Protein AF-A0A0F8XYQ3-F1 (afdb_monomer_lite)

InterPro domains:
  IPR008929 Chondroitin AC/alginate lyase [G3DSA:1.50.10.100] (33-149)

Secondary structure (DSSP, 8-state):
--PPP-------SHHHHHHHHHHHHHHHHHT---------SS-----S-S-BSSSBTTTHHHHHHHHHTTTHHHHHHHHHHHHHHHTSPPP--SS--GGGHHHHHHHHHHHHHHHHH--HHHHHHHHHHHHHHHS-S-----TTSS---

pLDDT: mean 74.95, std 20.38, range [30.67, 98.19]

Foldseek 3Di:
DDDDDDDDDDPDPPVVVVVVVVVVVVVVVVPPPPPPPDDDPPPPDQPPAPDDDPDGPVCLVVVLVCCVPVVVVVVVVLVVLLVVQLPDDADQDQEQDPVCVVLVVRLVSLVVNCSNPVDCSSVVSSVNSVVSVVPHPYHPDPPPPPDDD

Radius of gyration: 30.94 Å; chains: 1; bounding box: 68×38×98 Å

Organism: NCBI:txid412755

Structure (mmCIF, N/CA/C/O backbone):
data_AF-A0A0F8XYQ3-F1
#
_entry.id   AF-A0A0F8XYQ3-F1
#
loop_
_atom_site.group_PDB
_atom_site.id
_atom_site.type_symbol
_atom_site.label_atom_id
_atom_site.label_alt_id
_atom_site.label_comp_id
_atom_site.label_asym_id
_atom_site.label_entity_id
_atom_site.label_seq_id
_atom_site.pdbx_PDB_ins_code
_atom_site.Cartn_x
_atom_site.Cartn_y
_atom_site.Cartn_z
_atom_site.occupancy
_atom_site.B_iso_or_equiv
_atom_site.auth_seq_id
_atom_site.auth_comp_id
_atom_site.auth_asym_id
_atom_site.auth_atom_id
_atom_site.pdbx_PDB_model_num
ATOM 1 N N . MET A 1 1 ? -46.076 -12.754 77.393 1.00 43.12 1 MET A N 1
ATOM 2 C CA . MET A 1 1 ? -44.639 -12.575 77.704 1.00 43.12 1 MET A CA 1
ATOM 3 C C . MET A 1 1 ? -43.835 -13.620 76.943 1.00 43.12 1 MET A C 1
ATOM 5 O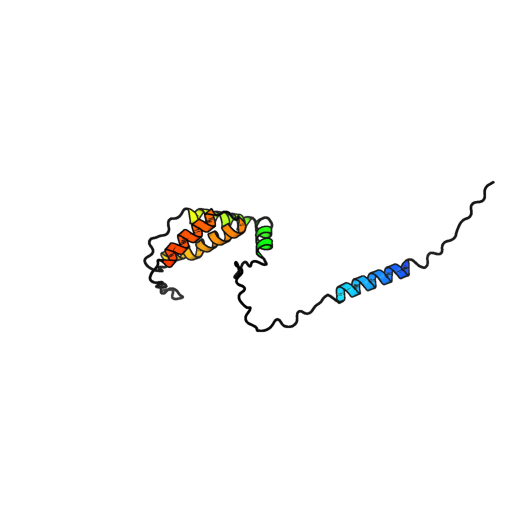 O . MET A 1 1 ? -43.959 -14.796 77.251 1.00 43.12 1 MET A O 1
ATOM 9 N N . LYS A 1 2 ? -43.072 -13.222 75.919 1.00 45.03 2 LYS A N 1
ATOM 10 C CA . LYS A 1 2 ? -42.068 -14.071 75.256 1.00 45.03 2 LYS A CA 1
ATOM 11 C C . LYS A 1 2 ? -40.743 -13.309 75.264 1.00 45.03 2 LYS A C 1
ATOM 13 O O . LYS A 1 2 ? -40.695 -12.159 74.841 1.00 45.03 2 LYS A O 1
ATOM 18 N N . SER A 1 3 ? -39.734 -13.939 75.856 1.00 46.47 3 SER A N 1
ATOM 19 C CA . SER A 1 3 ? -38.400 -13.398 76.111 1.00 46.47 3 SER A CA 1
ATOM 20 C C . SER A 1 3 ? -37.579 -13.335 74.820 1.00 46.47 3 SER A C 1
ATOM 22 O O . SER A 1 3 ? -37.538 -14.309 74.069 1.00 46.47 3 SER A O 1
ATOM 24 N N . PHE A 1 4 ? -36.935 -12.194 74.568 1.00 49.59 4 PHE A N 1
ATOM 25 C CA . PHE A 1 4 ? -35.963 -11.998 73.492 1.00 49.59 4 PHE A CA 1
ATOM 26 C C . PHE A 1 4 ? -34.565 -12.396 73.987 1.00 49.59 4 PHE A C 1
ATOM 28 O O . PHE A 1 4 ? -34.014 -11.745 74.874 1.00 49.59 4 PHE A O 1
ATOM 35 N N . HIS A 1 5 ? -33.957 -13.419 73.381 1.00 46.91 5 HIS A N 1
ATOM 36 C CA . HIS A 1 5 ? -32.527 -13.688 73.545 1.00 46.91 5 HIS A CA 1
ATOM 37 C C . HIS A 1 5 ? -31.712 -12.817 72.583 1.00 46.91 5 HIS A C 1
ATOM 39 O O . HIS A 1 5 ? -31.833 -12.921 71.365 1.00 46.91 5 HIS A O 1
ATOM 45 N N . LYS A 1 6 ? -30.867 -11.953 73.153 1.00 51.09 6 LYS A N 1
ATOM 46 C CA . LYS A 1 6 ? -29.909 -11.100 72.442 1.00 51.09 6 LYS A CA 1
ATOM 47 C C . LYS A 1 6 ? -28.552 -11.812 72.427 1.00 51.09 6 LYS A C 1
ATOM 49 O O . LYS A 1 6 ? -27.895 -11.901 73.461 1.00 51.09 6 LYS A O 1
ATOM 54 N N . THR A 1 7 ? -28.130 -12.340 71.281 1.00 53.47 7 THR A N 1
ATOM 55 C CA . THR A 1 7 ? -26.783 -12.908 71.106 1.00 53.47 7 THR A CA 1
ATOM 56 C C . THR A 1 7 ? -25.777 -11.801 70.814 1.00 53.47 7 THR A C 1
ATOM 58 O O . THR A 1 7 ? -25.886 -11.078 69.827 1.00 53.47 7 THR A O 1
ATOM 61 N N . ASN A 1 8 ? -24.801 -11.675 71.709 1.00 49.53 8 ASN A N 1
ATOM 62 C CA . ASN A 1 8 ? -23.724 -10.697 71.680 1.00 49.53 8 ASN A CA 1
ATOM 63 C C . ASN A 1 8 ? -22.552 -11.261 70.856 1.00 49.53 8 ASN A C 1
ATOM 65 O O . ASN A 1 8 ? -21.813 -12.121 71.335 1.00 49.53 8 ASN A O 1
ATOM 69 N N . ILE A 1 9 ? -22.412 -10.829 69.600 1.00 57.09 9 ILE A N 1
ATOM 70 C CA . ILE A 1 9 ? -21.318 -11.249 68.713 1.00 57.09 9 ILE A CA 1
ATOM 71 C C . ILE A 1 9 ? -20.227 -10.175 68.768 1.00 57.09 9 ILE A C 1
ATOM 73 O O . ILE A 1 9 ? -20.429 -9.040 68.343 1.00 57.09 9 ILE A O 1
ATOM 77 N N . ARG A 1 10 ? -19.068 -10.542 69.327 1.00 54.47 10 ARG A N 1
ATOM 78 C CA . ARG A 1 10 ? -17.887 -9.675 69.466 1.00 54.47 10 ARG A CA 1
ATOM 79 C C . ARG A 1 10 ? -17.326 -9.269 68.088 1.00 54.47 10 ARG A C 1
ATOM 81 O O . ARG A 1 10 ? -16.995 -10.160 67.301 1.00 54.47 10 ARG A O 1
ATOM 88 N N . PRO A 1 11 ? -17.106 -7.971 67.807 1.00 49.16 11 PRO A N 1
ATOM 89 C CA . PRO A 1 11 ? -16.507 -7.507 66.561 1.00 49.16 11 PRO A CA 1
ATOM 90 C C . PRO A 1 11 ? -14.978 -7.498 66.693 1.00 49.16 11 PRO A C 1
ATOM 92 O O . PRO A 1 11 ? -14.376 -6.468 66.963 1.00 49.16 11 PRO A O 1
ATOM 95 N N . MET A 1 12 ? -14.319 -8.653 66.571 1.00 49.03 12 MET A N 1
ATOM 96 C CA . MET A 1 12 ? -12.849 -8.703 66.698 1.00 49.03 12 MET A CA 1
ATOM 97 C C . MET A 1 12 ? -12.172 -9.690 65.737 1.00 49.03 12 MET A C 1
ATOM 99 O O . MET A 1 12 ? -11.102 -10.215 66.026 1.00 49.03 12 MET A O 1
ATOM 103 N N . LYS A 1 13 ? -12.801 -9.976 64.588 1.00 49.56 13 LYS A N 1
ATOM 104 C CA . LYS A 1 13 ? -12.208 -10.836 63.541 1.00 49.56 13 LYS A CA 1
ATOM 105 C C . LYS A 1 13 ? -12.252 -10.258 62.122 1.00 49.56 13 LYS A C 1
ATOM 107 O O . LYS A 1 13 ? -11.588 -10.791 61.245 1.00 49.56 13 LYS A O 1
ATOM 112 N N . ILE A 1 14 ? -12.972 -9.156 61.897 1.00 52.59 14 ILE A N 1
ATOM 113 C CA . ILE A 1 14 ? -13.154 -8.582 60.551 1.00 52.59 14 ILE A CA 1
ATOM 114 C C . ILE A 1 14 ? -11.925 -7.758 60.123 1.00 52.59 14 ILE A C 1
ATOM 116 O O . ILE A 1 14 ? -11.494 -7.852 58.979 1.00 52.59 14 ILE A O 1
ATOM 120 N N . GLY A 1 15 ? -11.280 -7.044 61.055 1.00 47.47 15 GLY A N 1
ATOM 121 C CA . GLY A 1 15 ? -10.106 -6.217 60.741 1.00 47.47 15 GLY A CA 1
ATOM 122 C C . GLY A 1 15 ? -8.857 -7.005 60.323 1.00 47.47 15 GLY A C 1
ATOM 123 O O . GLY A 1 15 ? -8.089 -6.534 59.492 1.00 47.47 15 GLY A O 1
ATOM 124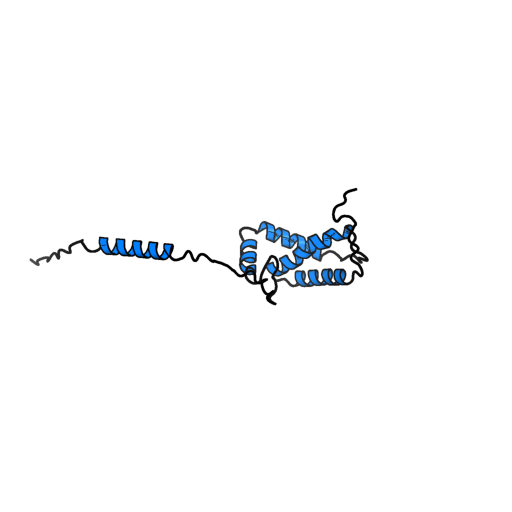 N N . LEU A 1 16 ? -8.668 -8.226 60.840 1.00 51.62 16 LEU A N 1
ATOM 125 C CA . LEU A 1 16 ? -7.486 -9.038 60.518 1.00 51.62 16 LEU A CA 1
ATOM 126 C C . LEU A 1 16 ? -7.562 -9.639 59.102 1.00 51.62 16 LEU A C 1
ATOM 128 O O . LEU A 1 16 ? -6.554 -9.726 58.408 1.00 51.62 16 LEU A O 1
ATOM 132 N N . ILE A 1 17 ? -8.769 -10.010 58.659 1.00 54.84 17 ILE A N 1
ATOM 133 C CA . ILE A 1 17 ? -9.008 -10.581 57.324 1.00 54.84 17 ILE A CA 1
ATOM 134 C C . ILE A 1 17 ? -8.765 -9.524 56.242 1.00 54.84 17 ILE A C 1
ATOM 136 O O . ILE A 1 17 ? -8.191 -9.824 55.198 1.00 54.84 17 ILE A O 1
ATOM 140 N N . GLN A 1 18 ? -9.146 -8.275 56.512 1.00 52.00 18 GLN A N 1
ATOM 141 C CA . GLN A 1 18 ? -9.019 -7.188 55.548 1.00 52.00 18 GLN A CA 1
ATOM 142 C C . GLN A 1 18 ? -7.557 -6.784 55.313 1.00 52.00 18 GLN A C 1
ATOM 144 O O . GLN A 1 18 ? -7.209 -6.483 54.180 1.00 52.00 18 GLN A O 1
ATOM 149 N N . ILE A 1 19 ? -6.693 -6.867 56.335 1.00 56.44 19 ILE A N 1
ATOM 150 C CA . ILE A 1 19 ? -5.245 -6.603 56.216 1.00 56.44 19 ILE A CA 1
ATOM 151 C C . ILE A 1 19 ? -4.528 -7.725 55.449 1.00 56.44 19 ILE A C 1
ATOM 153 O O . ILE A 1 19 ? -3.658 -7.451 54.624 1.00 56.44 19 ILE A O 1
ATOM 157 N N . ILE A 1 20 ? -4.904 -8.989 55.674 1.00 55.97 20 ILE A N 1
ATOM 158 C CA . ILE A 1 20 ? -4.312 -10.125 54.947 1.00 55.97 20 ILE A CA 1
ATOM 159 C C . ILE A 1 20 ? -4.655 -10.048 53.449 1.00 55.97 20 ILE A C 1
ATOM 161 O O . ILE A 1 20 ? -3.794 -10.319 52.612 1.00 55.97 20 ILE A O 1
ATOM 165 N N . LEU A 1 21 ? -5.874 -9.617 53.100 1.00 51.31 21 LEU A N 1
ATOM 166 C CA . LEU A 1 21 ? -6.290 -9.479 51.702 1.00 51.31 21 LEU A CA 1
ATOM 167 C C . LEU A 1 21 ? -5.507 -8.384 50.956 1.00 51.31 21 LEU A C 1
ATOM 169 O O . LEU A 1 21 ? -5.130 -8.584 49.802 1.00 51.31 21 LEU A O 1
ATOM 173 N N . THR A 1 22 ? -5.217 -7.248 51.601 1.00 54.12 22 THR A N 1
ATOM 174 C CA . THR A 1 22 ? -4.426 -6.171 50.981 1.00 54.12 22 THR A CA 1
ATOM 175 C C . THR A 1 22 ? -2.955 -6.540 50.828 1.00 54.12 22 THR A C 1
ATOM 177 O O . THR A 1 22 ? -2.368 -6.225 49.796 1.00 54.12 22 THR A O 1
ATOM 180 N N . VAL A 1 23 ? -2.354 -7.249 51.790 1.00 55.22 23 VAL A N 1
ATOM 181 C CA . VAL A 1 23 ? -0.962 -7.724 51.660 1.00 55.22 23 VAL A CA 1
ATOM 182 C C . VAL A 1 23 ? -0.833 -8.751 50.530 1.00 55.22 23 VAL A C 1
ATOM 184 O O . VAL A 1 23 ? 0.127 -8.686 49.765 1.00 55.22 23 VAL A O 1
ATOM 187 N N . ALA A 1 24 ? -1.820 -9.637 50.352 1.00 52.66 24 ALA A N 1
ATOM 188 C CA . ALA A 1 24 ? -1.838 -10.577 49.230 1.00 52.66 24 ALA A CA 1
ATOM 189 C C . ALA A 1 24 ? -1.943 -9.861 47.869 1.00 52.66 24 ALA A C 1
ATOM 191 O O . ALA A 1 24 ? -1.207 -10.209 46.950 1.00 52.66 24 ALA A O 1
ATOM 192 N N . MET A 1 25 ? -2.783 -8.822 47.753 1.00 52.34 25 MET A N 1
ATOM 193 C CA . MET A 1 25 ? -2.909 -8.039 46.514 1.00 52.34 25 MET A CA 1
ATOM 194 C C . MET A 1 25 ? -1.628 -7.268 46.159 1.00 52.34 25 MET A C 1
ATOM 196 O O . MET A 1 25 ? -1.226 -7.246 44.994 1.00 52.34 25 MET A O 1
ATOM 200 N N . VAL A 1 26 ? -0.947 -6.675 47.146 1.00 51.53 26 VAL A N 1
ATOM 201 C CA . VAL A 1 26 ? 0.315 -5.950 46.912 1.00 51.53 26 VAL A CA 1
ATOM 202 C C . VAL A 1 26 ? 1.464 -6.916 46.595 1.00 51.53 26 VAL A C 1
ATOM 204 O O . VAL A 1 26 ? 2.265 -6.627 45.709 1.00 51.53 26 VAL A O 1
ATOM 207 N N . ALA A 1 27 ? 1.509 -8.098 47.221 1.00 48.78 27 ALA A N 1
ATOM 208 C CA . ALA A 1 27 ? 2.488 -9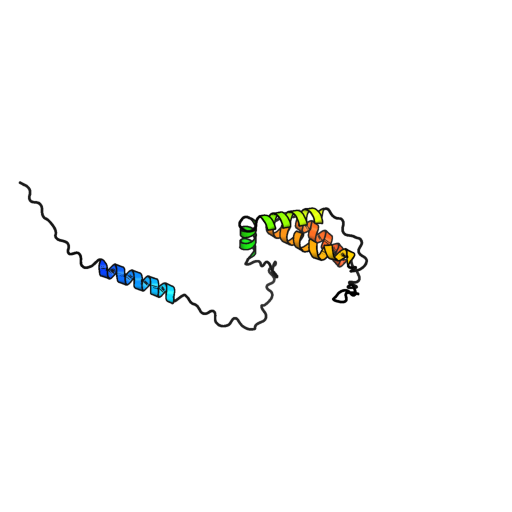.135 46.889 1.00 48.78 27 ALA A CA 1
ATOM 209 C C . ALA A 1 27 ? 2.294 -9.694 45.466 1.00 48.78 27 ALA A C 1
ATOM 211 O O . ALA A 1 27 ? 3.276 -9.934 44.768 1.00 48.78 27 ALA A O 1
ATOM 212 N N . THR A 1 28 ? 1.052 -9.818 44.981 1.00 49.72 28 THR A N 1
ATOM 213 C CA . THR A 1 28 ? 0.806 -10.195 43.578 1.00 49.72 28 THR A CA 1
ATOM 214 C C . THR A 1 28 ? 1.194 -9.103 42.581 1.00 49.72 28 THR A C 1
ATOM 216 O O . THR A 1 28 ? 1.647 -9.432 41.491 1.00 49.72 28 THR A O 1
ATOM 219 N N . MET A 1 29 ? 1.090 -7.815 42.933 1.00 50.38 29 MET A N 1
ATOM 220 C CA . MET A 1 29 ? 1.533 -6.731 42.041 1.00 50.38 29 MET A CA 1
ATOM 221 C C . MET A 1 29 ? 3.056 -6.522 42.052 1.00 50.38 29 MET A C 1
ATOM 223 O O . MET A 1 29 ? 3.604 -6.048 41.061 1.00 50.38 29 MET A O 1
ATOM 227 N N . ALA A 1 30 ? 3.753 -6.912 43.124 1.00 45.75 30 ALA A N 1
ATOM 228 C CA . ALA A 1 30 ? 5.213 -6.826 43.215 1.00 45.75 30 ALA A CA 1
ATOM 229 C C . ALA A 1 30 ? 5.953 -8.005 42.546 1.00 45.75 30 ALA A C 1
ATOM 231 O O . ALA A 1 30 ? 7.143 -7.892 42.271 1.00 45.75 30 ALA A O 1
ATOM 232 N N . CYS A 1 31 ? 5.267 -9.114 42.241 1.00 42.88 31 CYS A N 1
ATOM 233 C CA . CYS A 1 31 ? 5.863 -10.293 41.595 1.00 42.88 31 CYS A CA 1
ATOM 234 C C . CYS A 1 31 ? 5.630 -10.395 40.076 1.00 42.88 31 CYS A C 1
ATOM 236 O O . CYS A 1 31 ? 6.021 -11.394 39.482 1.00 42.88 31 CYS A O 1
ATOM 238 N N . SER A 1 32 ? 5.043 -9.386 39.424 1.00 48.09 32 SER A N 1
ATOM 239 C CA . SER A 1 32 ? 4.868 -9.375 37.957 1.00 48.09 32 SER A CA 1
ATOM 240 C C . SER A 1 32 ? 5.720 -8.335 37.230 1.00 48.09 32 SER A C 1
ATOM 242 O O . SER A 1 32 ? 5.427 -7.981 36.091 1.00 48.09 32 SER A O 1
ATOM 244 N N . GLN A 1 33 ? 6.816 -7.886 37.841 1.00 47.56 33 GLN A N 1
ATOM 245 C CA . GLN A 1 33 ? 7.951 -7.396 37.062 1.00 47.56 33 GLN A CA 1
ATOM 246 C C . GLN A 1 33 ? 8.844 -8.587 36.724 1.00 47.56 33 GLN A C 1
ATOM 248 O O . GLN A 1 33 ? 9.908 -8.779 37.307 1.00 47.56 33 GLN A O 1
ATOM 253 N N . GLU A 1 34 ? 8.398 -9.394 35.759 1.00 44.91 34 GLU A N 1
ATOM 254 C CA . GLU A 1 34 ? 9.360 -10.115 34.936 1.00 44.91 34 GLU A CA 1
ATOM 255 C C . GLU A 1 34 ? 10.172 -9.052 34.201 1.00 44.91 34 GLU A C 1
ATOM 257 O O . GLU A 1 34 ? 9.749 -8.457 33.208 1.00 44.91 34 GLU A O 1
ATOM 262 N N . VAL A 1 35 ? 11.344 -8.767 34.760 1.00 43.47 35 VAL A N 1
ATOM 263 C CA . VAL A 1 35 ? 12.470 -8.231 34.016 1.00 43.47 35 VAL A CA 1
ATOM 264 C C . VAL A 1 35 ? 12.662 -9.189 32.846 1.00 43.47 35 VAL A C 1
ATOM 266 O O . VAL A 1 35 ? 13.147 -10.304 33.032 1.00 43.47 35 VAL A O 1
ATOM 269 N N . SER A 1 36 ? 12.216 -8.798 31.650 1.00 43.12 36 SER A N 1
ATOM 270 C CA . SER A 1 36 ? 12.518 -9.544 30.432 1.00 43.12 36 SER A CA 1
ATOM 271 C C . SER A 1 36 ? 13.997 -9.328 30.117 1.00 43.12 36 SER A C 1
ATOM 273 O O . SER A 1 36 ? 14.373 -8.507 29.278 1.00 43.12 36 SER A O 1
ATOM 275 N N . GLU A 1 37 ? 14.852 -10.011 30.864 1.00 45.00 37 GLU A N 1
ATOM 276 C CA . GLU A 1 37 ? 16.266 -10.089 30.576 1.00 45.00 37 GLU A CA 1
ATOM 277 C C . GLU A 1 37 ? 16.457 -10.908 29.295 1.00 45.00 37 GLU A C 1
ATOM 279 O O . GLU A 1 37 ? 16.077 -12.071 29.185 1.00 45.00 37 GLU A O 1
ATOM 284 N N . ASN A 1 38 ? 17.087 -10.238 28.334 1.00 50.66 38 ASN A N 1
ATOM 285 C CA . ASN A 1 38 ? 17.957 -10.811 27.320 1.00 50.66 38 ASN A CA 1
ATOM 286 C C . ASN A 1 38 ? 17.304 -11.693 26.237 1.00 50.66 38 ASN A C 1
ATOM 288 O O . ASN A 1 38 ? 17.529 -12.900 26.137 1.00 50.66 38 ASN A O 1
ATOM 292 N N . LYS A 1 39 ? 16.570 -11.056 25.313 1.00 46.22 39 LYS A N 1
ATOM 293 C CA . LYS A 1 39 ? 16.342 -11.636 23.981 1.00 46.22 39 LYS A CA 1
ATOM 294 C C . LYS A 1 39 ? 17.617 -11.498 23.147 1.00 46.22 39 LYS A C 1
ATOM 296 O O . LYS A 1 39 ? 17.762 -10.547 22.396 1.00 46.22 39 LYS A O 1
ATOM 301 N N . ASN A 1 40 ? 18.501 -12.474 23.323 1.00 48.47 40 ASN A N 1
ATOM 302 C CA . ASN A 1 40 ? 19.139 -13.216 22.241 1.00 48.47 40 ASN A CA 1
ATOM 303 C C . ASN A 1 40 ? 19.485 -12.361 20.999 1.00 48.47 40 ASN A C 1
ATOM 305 O O . ASN A 1 40 ? 18.626 -12.147 20.144 1.00 48.47 40 ASN A O 1
ATOM 309 N N . ASP A 1 41 ? 20.763 -11.998 20.840 1.00 51.81 41 ASP A N 1
ATOM 310 C CA . ASP A 1 41 ? 21.364 -11.454 19.600 1.00 51.81 41 ASP A CA 1
ATOM 311 C C . ASP A 1 41 ? 21.256 -12.414 18.388 1.00 51.81 41 ASP A C 1
ATOM 313 O O . ASP A 1 41 ? 21.889 -12.236 17.347 1.00 51.81 41 ASP A O 1
ATOM 317 N N . SER A 1 42 ? 20.444 -13.465 18.492 1.00 54.97 42 SER A N 1
ATOM 318 C CA . SER A 1 42 ? 19.971 -14.230 17.356 1.00 54.97 42 SER A CA 1
ATOM 319 C C . SER A 1 42 ? 19.171 -13.312 16.436 1.00 54.97 42 SER A C 1
ATOM 321 O O . SER A 1 42 ? 18.092 -12.842 16.806 1.00 54.97 42 SER A O 1
ATOM 323 N N . ILE A 1 43 ? 19.688 -13.099 15.224 1.00 60.00 43 ILE A N 1
ATOM 324 C CA . ILE A 1 43 ? 18.939 -12.512 14.111 1.00 60.00 43 ILE A CA 1
ATOM 325 C C . ILE A 1 43 ? 17.555 -13.182 14.097 1.00 60.00 43 ILE A C 1
ATOM 327 O O . ILE A 1 43 ? 17.497 -14.413 14.003 1.00 60.00 43 ILE A O 1
ATOM 331 N N . PRO A 1 44 ? 16.448 -12.430 14.250 1.00 61.34 44 PRO A N 1
ATOM 332 C CA . PRO A 1 44 ? 15.125 -13.026 14.284 1.00 61.34 44 PRO A CA 1
ATOM 333 C C . PRO A 1 44 ? 14.922 -13.816 12.994 1.00 61.34 44 PRO A C 1
ATOM 335 O O . PRO A 1 44 ? 14.963 -13.248 11.902 1.00 61.34 44 PRO A O 1
ATOM 338 N N . LEU A 1 45 ? 14.738 -15.135 13.127 1.00 58.28 45 LEU A N 1
ATOM 339 C CA . LEU A 1 45 ? 14.352 -15.996 12.016 1.00 58.28 45 LEU A CA 1
ATOM 340 C C . LEU A 1 45 ? 13.107 -15.377 11.387 1.00 58.28 45 LEU A C 1
ATOM 342 O O . LEU A 1 45 ? 12.066 -15.253 12.040 1.00 58.28 45 LEU A O 1
ATOM 346 N N . ILE A 1 46 ? 13.246 -14.930 10.140 1.00 61.72 46 ILE A N 1
ATOM 347 C CA . ILE A 1 46 ? 12.144 -14.375 9.366 1.00 61.72 46 ILE A CA 1
ATOM 348 C C . ILE A 1 46 ? 11.111 -15.494 9.248 1.00 61.72 46 ILE A C 1
ATOM 350 O O . ILE A 1 46 ? 11.309 -16.462 8.526 1.00 61.72 46 ILE A O 1
ATOM 354 N N . ASN A 1 47 ? 10.028 -15.390 10.011 1.00 69.56 47 ASN A N 1
ATOM 355 C CA . ASN A 1 47 ? 8.903 -16.305 9.903 1.00 69.56 47 ASN A CA 1
ATOM 356 C C . ASN A 1 47 ? 8.271 -16.136 8.507 1.00 69.56 47 ASN A C 1
ATOM 358 O O . ASN A 1 47 ? 8.085 -15.006 8.039 1.00 69.56 47 ASN A O 1
ATOM 362 N N . ASP A 1 48 ? 7.890 -17.237 7.858 1.00 77.12 48 ASP A N 1
ATOM 363 C CA . ASP A 1 48 ? 7.255 -17.251 6.528 1.00 77.12 48 ASP A CA 1
ATOM 364 C C . ASP A 1 48 ? 5.819 -16.689 6.517 1.00 77.12 48 ASP A C 1
ATOM 366 O O . ASP A 1 48 ? 5.103 -16.765 5.520 1.00 77.12 48 ASP A O 1
ATOM 370 N N . LYS A 1 49 ? 5.379 -16.079 7.621 1.00 84.19 49 LYS A N 1
ATOM 371 C CA . LYS A 1 49 ? 4.088 -15.397 7.739 1.00 84.19 49 LYS A CA 1
ATOM 372 C C . LYS A 1 49 ? 4.202 -13.929 7.330 1.00 84.19 49 LYS A C 1
ATOM 374 O O . LYS A 1 49 ? 4.987 -13.179 7.905 1.00 84.19 49 LYS A O 1
ATOM 379 N N . PHE A 1 50 ? 3.366 -13.511 6.383 1.00 86.31 50 PHE A N 1
ATOM 380 C CA . PHE A 1 50 ? 3.197 -12.117 5.964 1.00 86.31 50 PHE A CA 1
ATOM 381 C C . PHE A 1 50 ? 1.885 -11.531 6.517 1.00 86.31 50 PHE A C 1
ATOM 383 O O . PHE A 1 50 ? 0.929 -12.286 6.716 1.00 86.31 50 PHE A O 1
ATOM 390 N N . PRO A 1 51 ? 1.789 -10.205 6.739 1.00 90.00 51 PRO A N 1
ATOM 391 C CA . PRO A 1 51 ? 2.842 -9.185 6.624 1.00 90.00 51 PRO A CA 1
ATOM 392 C C . PRO A 1 51 ? 3.855 -9.262 7.788 1.00 90.00 51 PRO A C 1
ATOM 394 O O . PRO A 1 51 ? 3.567 -9.890 8.810 1.00 90.00 51 PRO A O 1
ATOM 397 N N . ARG A 1 52 ? 5.057 -8.677 7.624 1.00 88.12 52 ARG A N 1
ATOM 398 C CA . ARG A 1 52 ? 6.183 -8.851 8.577 1.00 88.12 52 ARG A CA 1
ATOM 399 C C . ARG A 1 52 ? 7.195 -7.700 8.710 1.00 88.12 52 ARG A C 1
ATOM 401 O O . ARG A 1 52 ? 8.236 -7.909 9.319 1.00 88.12 52 ARG A O 1
ATOM 408 N N . LEU A 1 53 ? 6.934 -6.524 8.130 1.00 86.25 53 LEU A N 1
ATOM 409 C CA . LEU A 1 53 ? 7.899 -5.407 8.136 1.00 86.25 53 LEU A CA 1
ATOM 410 C C . LEU A 1 53 ? 7.522 -4.319 9.152 1.00 86.25 53 LEU A C 1
ATOM 412 O O . LEU A 1 53 ? 8.166 -4.194 10.185 1.00 86.25 53 LEU A O 1
ATOM 416 N N . ILE A 1 54 ? 6.473 -3.545 8.858 1.00 87.75 54 ILE A N 1
ATOM 417 C CA . ILE A 1 54 ? 5.946 -2.486 9.741 1.00 87.75 54 ILE A CA 1
ATOM 418 C C . ILE A 1 54 ? 4.690 -3.003 10.447 1.00 87.75 54 ILE A C 1
ATOM 420 O O . ILE A 1 54 ? 4.591 -3.017 11.673 1.00 87.75 54 ILE A O 1
ATOM 424 N N . ILE A 1 55 ? 3.746 -3.489 9.642 1.00 88.06 55 ILE A N 1
ATOM 425 C CA . ILE A 1 55 ? 2.592 -4.258 10.099 1.00 88.06 55 ILE A CA 1
ATOM 426 C C . ILE A 1 55 ? 2.986 -5.730 10.044 1.00 88.06 55 ILE A C 1
ATOM 428 O O . ILE A 1 55 ? 3.597 -6.193 9.075 1.00 88.06 55 ILE A O 1
ATOM 432 N N . THR A 1 56 ? 2.652 -6.457 11.099 1.00 90.19 56 THR A N 1
ATOM 433 C CA . THR A 1 56 ? 2.947 -7.872 11.266 1.00 90.19 56 THR A CA 1
ATOM 434 C C . THR A 1 56 ? 1.662 -8.661 11.470 1.00 90.19 56 THR A C 1
ATOM 436 O O . THR A 1 56 ? 0.632 -8.123 11.882 1.00 90.19 56 THR A O 1
ATOM 439 N N . SER A 1 57 ? 1.715 -9.972 11.237 1.00 87.50 57 SER A N 1
ATOM 440 C CA . SER A 1 57 ? 0.599 -10.871 11.570 1.00 87.50 57 SER A CA 1
ATOM 441 C C . SER A 1 57 ? 0.143 -10.776 13.037 1.00 87.50 57 SER A C 1
ATOM 443 O O . SER A 1 57 ? -1.007 -11.076 13.340 1.00 87.50 57 SER A O 1
ATOM 445 N N . GLN A 1 58 ? 1.025 -10.339 13.942 1.00 89.06 58 GLN A N 1
ATOM 446 C CA . GLN A 1 58 ? 0.749 -10.203 15.369 1.00 89.06 58 GLN A CA 1
ATOM 447 C C . GLN A 1 58 ? 0.011 -8.904 15.713 1.00 89.06 58 GLN A C 1
ATOM 449 O O . GLN A 1 58 ? -0.778 -8.908 16.651 1.00 89.06 58 GLN A O 1
ATOM 454 N N . ASN A 1 59 ? 0.257 -7.807 14.987 1.00 91.25 59 ASN A N 1
ATOM 455 C CA . ASN A 1 59 ? -0.268 -6.479 15.338 1.00 91.25 59 ASN A CA 1
ATOM 456 C C . ASN A 1 59 ? -1.347 -5.947 14.376 1.00 91.25 59 ASN A C 1
ATOM 458 O O . ASN A 1 59 ? -1.931 -4.895 14.633 1.00 91.25 59 ASN A O 1
ATOM 462 N N . ILE A 1 60 ? -1.642 -6.662 13.284 1.00 90.94 60 ILE A N 1
ATOM 463 C CA . ILE A 1 60 ? -2.584 -6.196 12.256 1.00 90.94 60 ILE A CA 1
ATOM 464 C C . ILE A 1 60 ? -3.992 -5.923 12.804 1.00 90.94 60 ILE A C 1
ATOM 466 O O . ILE A 1 60 ? -4.622 -4.953 12.395 1.00 90.94 60 ILE A O 1
ATOM 470 N N . ASN A 1 61 ? -4.474 -6.719 13.761 1.00 91.69 61 ASN A N 1
ATOM 471 C CA . ASN A 1 61 ? -5.809 -6.528 14.336 1.00 91.69 61 ASN A CA 1
ATOM 472 C C . ASN A 1 61 ? -5.896 -5.244 15.173 1.00 91.69 61 ASN A C 1
ATOM 474 O O . ASN A 1 61 ? -6.875 -4.505 15.068 1.00 91.69 61 ASN A O 1
ATOM 478 N N . ASP A 1 62 ? -4.858 -4.943 15.957 1.00 92.19 62 ASP A N 1
ATOM 479 C CA . ASP A 1 62 ? -4.783 -3.695 16.722 1.00 92.19 62 ASP A CA 1
ATOM 480 C C . ASP A 1 62 ? -4.694 -2.490 15.786 1.00 92.19 62 ASP A C 1
ATOM 482 O O . ASP A 1 62 ? -5.325 -1.459 16.024 1.00 92.19 62 ASP A O 1
ATOM 486 N N . PHE A 1 63 ? -3.952 -2.635 14.686 1.00 89.81 63 PHE A N 1
ATOM 487 C CA . PHE A 1 63 ? -3.849 -1.606 13.662 1.00 89.81 63 PHE A CA 1
ATOM 488 C C . PHE A 1 63 ? -5.212 -1.299 13.029 1.00 89.81 63 PHE A C 1
ATOM 490 O O . PHE A 1 63 ? -5.607 -0.135 12.981 1.00 89.81 63 PHE A O 1
ATOM 497 N N . VAL A 1 64 ? -5.961 -2.327 12.612 1.00 91.62 64 VAL A N 1
ATOM 498 C CA . VAL A 1 64 ? -7.319 -2.179 12.055 1.00 91.62 64 VAL A CA 1
ATOM 499 C C . VAL A 1 64 ? -8.247 -1.504 13.066 1.00 91.62 64 VAL A C 1
ATOM 501 O O . VAL A 1 64 ? -8.891 -0.508 12.746 1.00 91.62 64 VAL A O 1
ATOM 504 N N . LYS A 1 65 ? -8.242 -1.957 14.323 1.00 93.88 65 LYS A N 1
ATOM 505 C CA . LYS A 1 65 ? -9.060 -1.363 15.389 1.00 93.88 65 LYS A CA 1
ATOM 506 C C . LYS A 1 65 ? -8.746 0.120 15.618 1.00 93.88 65 LYS A C 1
ATOM 508 O O . LYS A 1 65 ? -9.649 0.940 15.797 1.00 93.88 65 LYS A O 1
ATOM 513 N N . ASN A 1 66 ? -7.467 0.487 15.632 1.00 93.50 66 ASN A N 1
ATOM 514 C CA . ASN A 1 66 ? -7.047 1.880 15.795 1.00 93.50 66 ASN A CA 1
ATOM 515 C C . ASN A 1 66 ? -7.443 2.734 14.587 1.00 93.50 66 ASN A C 1
ATOM 517 O O . ASN A 1 66 ? -7.835 3.890 14.759 1.00 93.50 66 ASN A O 1
ATOM 521 N N . ALA A 1 67 ? -7.390 2.159 13.386 1.00 92.12 67 ALA A N 1
ATOM 522 C CA . ALA A 1 67 ? -7.813 2.804 12.152 1.00 92.12 67 ALA A CA 1
ATOM 523 C C . ALA A 1 67 ? -9.323 3.107 12.137 1.00 92.12 67 ALA A C 1
ATOM 525 O O . ALA A 1 67 ? -9.732 4.107 11.565 1.00 92.12 67 ALA A O 1
ATOM 526 N N . GLU A 1 68 ? -10.152 2.324 12.827 1.00 89.38 68 GLU A N 1
ATOM 527 C CA . GLU A 1 68 ? -11.595 2.586 12.961 1.00 89.38 68 GLU A CA 1
ATOM 528 C C . GLU A 1 68 ? -11.941 3.610 14.057 1.00 89.38 68 GLU A C 1
ATOM 530 O O . GLU A 1 68 ? -13.056 4.133 14.100 1.00 89.38 68 GLU A O 1
ATOM 535 N N . THR A 1 69 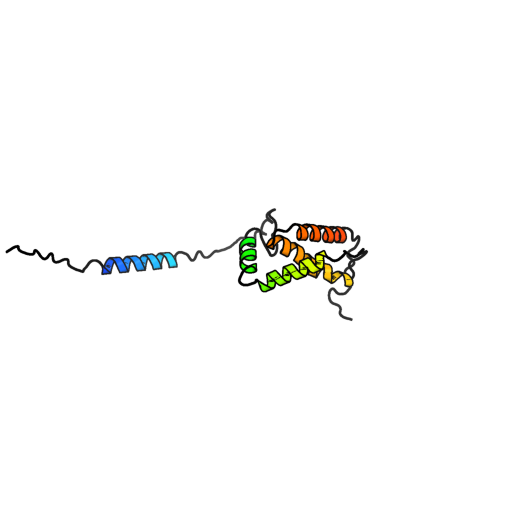? -10.997 3.904 14.955 1.00 93.38 69 THR A N 1
ATOM 536 C CA . THR A 1 69 ? -11.239 4.691 16.172 1.00 93.38 69 THR A CA 1
ATOM 537 C C . THR A 1 69 ? -10.351 5.934 16.227 1.00 93.38 69 THR A C 1
ATOM 539 O O . THR A 1 69 ? -10.675 6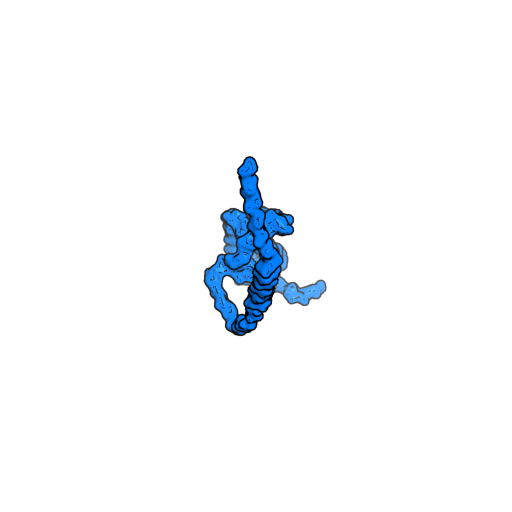.972 15.653 1.00 93.38 69 THR A O 1
ATOM 542 N N . THR A 1 70 ? -9.219 5.842 16.921 1.00 94.88 70 THR A N 1
ATOM 543 C CA . THR A 1 70 ? -8.318 6.957 17.236 1.00 94.88 70 THR A CA 1
ATOM 544 C C . THR A 1 70 ? -7.636 7.540 16.000 1.00 94.88 70 THR A C 1
ATOM 546 O O . THR A 1 70 ? -7.304 8.723 15.982 1.00 94.88 70 THR A O 1
ATOM 549 N N . HIS A 1 71 ? -7.482 6.744 14.941 1.00 94.50 71 HIS A N 1
ATOM 550 C CA . HIS A 1 71 ? -6.778 7.111 13.712 1.00 94.50 71 HIS A CA 1
ATOM 551 C C . HIS A 1 71 ? -7.690 7.103 12.477 1.00 94.50 71 HIS A C 1
ATOM 553 O O . HIS A 1 71 ? -7.206 6.994 11.351 1.00 94.50 71 HIS A O 1
ATOM 559 N N . LYS A 1 72 ? -9.006 7.278 12.662 1.00 94.50 72 LYS A N 1
ATOM 560 C CA . LYS A 1 72 ? -9.995 7.268 11.569 1.00 94.50 72 LYS A CA 1
ATOM 561 C C . LYS A 1 72 ? -9.660 8.200 10.403 1.00 94.50 72 LYS A C 1
ATOM 563 O O . LYS A 1 72 ? -9.810 7.829 9.246 1.00 94.50 72 LYS A O 1
ATOM 568 N N . HIS A 1 73 ? -9.134 9.385 10.688 1.00 94.69 73 HIS A N 1
ATOM 569 C CA . HIS A 1 73 ? -8.723 10.332 9.650 1.00 94.69 73 HIS A CA 1
ATOM 570 C C . HIS A 1 73 ? -7.562 9.807 8.779 1.00 94.69 73 HIS A C 1
ATOM 572 O O . HIS A 1 73 ? -7.528 10.073 7.579 1.00 94.69 73 HIS A O 1
ATOM 578 N N . LEU A 1 74 ? -6.629 9.032 9.349 1.00 92.94 74 LEU A N 1
ATOM 579 C CA . LEU A 1 74 ? -5.546 8.394 8.590 1.00 92.94 74 LEU A CA 1
ATOM 580 C C . LEU A 1 74 ? -6.061 7.217 7.763 1.00 92.94 74 LEU A C 1
ATOM 582 O O . LEU A 1 74 ? -5.589 7.005 6.647 1.00 92.94 74 LEU A O 1
ATOM 586 N N . TYR A 1 75 ? -7.046 6.480 8.285 1.00 93.19 75 TYR A N 1
ATOM 587 C CA . TYR A 1 75 ? -7.750 5.452 7.523 1.00 93.19 75 TYR A CA 1
ATOM 588 C C . TYR A 1 75 ? -8.395 6.061 6.275 1.00 93.19 75 TYR A C 1
ATOM 590 O O . TYR A 1 75 ? -8.102 5.641 5.160 1.00 93.19 75 TYR A O 1
ATOM 598 N N . GLU A 1 76 ? -9.205 7.108 6.441 1.00 95.06 76 GLU A N 1
ATOM 599 C CA . GLU A 1 76 ? -9.896 7.776 5.331 1.00 95.06 76 GLU A CA 1
ATOM 600 C C . GLU A 1 76 ? -8.914 8.340 4.295 1.00 95.06 76 GLU A C 1
ATOM 602 O O . GLU A 1 76 ? -9.142 8.210 3.090 1.00 95.06 76 GLU A O 1
ATOM 607 N N . LEU A 1 77 ? -7.799 8.922 4.749 1.00 95.31 77 LEU A N 1
ATOM 608 C CA . LEU A 1 77 ? -6.727 9.380 3.868 1.00 95.31 77 LEU A CA 1
ATOM 609 C C . LEU A 1 77 ? -6.099 8.222 3.082 1.00 95.31 77 LEU A C 1
ATOM 611 O O . LEU A 1 77 ? -5.909 8.343 1.876 1.00 95.31 77 LEU A O 1
ATOM 615 N N . THR A 1 78 ? -5.806 7.103 3.746 1.00 95.12 78 THR A N 1
ATOM 616 C CA . THR A 1 78 ? -5.239 5.909 3.102 1.00 95.12 78 THR A CA 1
ATOM 617 C C . THR A 1 78 ? -6.155 5.390 2.001 1.00 95.12 78 THR A C 1
ATOM 619 O O . THR A 1 78 ? -5.693 5.145 0.890 1.00 95.12 78 THR A O 1
ATOM 622 N N . ILE A 1 79 ? -7.455 5.265 2.290 1.00 97.25 79 ILE A N 1
ATOM 623 C CA . ILE A 1 79 ? -8.448 4.806 1.315 1.00 97.25 79 ILE A CA 1
ATOM 624 C C . ILE A 1 79 ? -8.515 5.755 0.119 1.00 97.25 79 ILE A C 1
ATOM 626 O O . ILE A 1 79 ? -8.476 5.299 -1.018 1.00 97.25 79 ILE A O 1
ATOM 630 N N . ARG A 1 80 ? -8.530 7.072 0.357 1.00 97.44 80 ARG A N 1
ATOM 631 C CA . ARG A 1 80 ? -8.542 8.067 -0.722 1.00 97.44 80 ARG A CA 1
ATOM 632 C C . ARG A 1 80 ? -7.313 7.960 -1.624 1.00 97.44 80 ARG A C 1
ATOM 634 O O . ARG A 1 80 ? -7.467 7.932 -2.837 1.00 97.44 80 ARG A O 1
ATOM 641 N N . LEU A 1 81 ? -6.117 7.875 -1.039 1.00 96.94 81 LEU A N 1
ATOM 642 C CA . LEU A 1 81 ? -4.871 7.734 -1.801 1.00 96.94 81 LEU A CA 1
ATOM 643 C C . LEU A 1 81 ? -4.867 6.451 -2.637 1.00 96.94 81 LEU A C 1
ATOM 645 O O . LEU A 1 81 ? -4.463 6.477 -3.798 1.00 96.94 81 LEU A O 1
ATOM 649 N N . ALA A 1 82 ? -5.360 5.351 -2.068 1.00 97.88 82 ALA A N 1
ATOM 650 C CA . ALA A 1 82 ? -5.459 4.080 -2.764 1.00 97.88 82 ALA A CA 1
ATOM 651 C C . ALA A 1 82 ? -6.472 4.131 -3.921 1.00 97.88 82 ALA A C 1
ATOM 653 O O . ALA A 1 82 ? -6.171 3.680 -5.024 1.00 97.88 82 ALA A O 1
ATOM 654 N N . ASP A 1 83 ? -7.649 4.720 -3.698 1.00 97.94 83 ASP A N 1
ATOM 655 C CA . ASP A 1 83 ? -8.679 4.900 -4.728 1.00 97.94 83 ASP A CA 1
ATOM 656 C C . ASP A 1 83 ? -8.219 5.834 -5.856 1.00 97.94 83 ASP A C 1
ATOM 658 O O . ASP A 1 83 ? -8.501 5.580 -7.028 1.00 97.94 83 ASP A O 1
ATOM 662 N N . ASP A 1 84 ? -7.500 6.909 -5.530 1.00 96.88 84 ASP A N 1
ATOM 663 C CA . ASP A 1 84 ? -6.883 7.791 -6.522 1.00 96.88 84 ASP A CA 1
ATOM 664 C C . ASP A 1 84 ? -5.862 7.021 -7.365 1.00 96.88 84 ASP A C 1
ATOM 666 O O . ASP A 1 84 ? -5.930 7.057 -8.592 1.00 96.88 84 ASP A O 1
ATOM 670 N N . PHE A 1 85 ? -4.980 6.255 -6.722 1.00 96.31 85 PHE A N 1
ATOM 671 C CA . PHE A 1 85 ? -3.879 5.570 -7.393 1.00 96.31 85 PHE A CA 1
ATOM 672 C C . PHE A 1 85 ? -4.308 4.338 -8.213 1.00 96.31 85 PHE A C 1
ATOM 674 O O . PHE A 1 85 ? -3.710 4.058 -9.250 1.00 96.31 85 PHE A O 1
ATOM 681 N N . ILE A 1 86 ? -5.369 3.618 -7.824 1.00 96.12 86 ILE A N 1
ATOM 682 C CA . ILE A 1 86 ? -5.933 2.518 -8.641 1.00 96.12 86 ILE A CA 1
ATOM 683 C C . ILE A 1 86 ? -6.461 3.023 -9.981 1.00 96.12 86 ILE A C 1
ATOM 685 O O . ILE A 1 86 ? -6.385 2.309 -10.980 1.00 96.12 86 ILE A O 1
ATOM 689 N N . ARG A 1 87 ? -7.037 4.230 -10.001 1.00 95.31 87 ARG A N 1
ATOM 690 C CA . ARG A 1 87 ? -7.636 4.819 -11.208 1.00 95.31 87 ARG A CA 1
ATOM 691 C C . ARG A 1 87 ? -6.601 5.274 -12.228 1.00 95.31 87 ARG A C 1
ATOM 693 O O . ARG A 1 87 ? -6.966 5.638 -13.342 1.00 95.31 87 ARG A O 1
ATOM 700 N N . GLU A 1 88 ? -5.337 5.288 -11.841 1.00 92.88 88 GLU A N 1
ATOM 701 C CA . GLU A 1 88 ? -4.246 5.663 -12.714 1.00 92.88 88 GLU A CA 1
ATOM 702 C C . GLU A 1 88 ? -3.789 4.490 -13.578 1.00 92.88 88 GLU A C 1
ATOM 704 O O . GLU A 1 88 ? -3.867 3.310 -13.215 1.00 92.88 88 GLU A O 1
ATOM 709 N N . GLU A 1 89 ? -3.267 4.843 -14.746 1.00 90.25 89 GLU A N 1
ATOM 710 C CA . GLU A 1 89 ? -2.607 3.890 -15.619 1.00 90.25 89 GLU A CA 1
ATOM 711 C C . GLU A 1 89 ? -1.098 3.917 -15.363 1.00 90.25 89 GLU A C 1
ATOM 713 O O . GLU A 1 89 ? -0.489 4.993 -15.435 1.00 90.25 89 GLU A O 1
ATOM 718 N N . PRO A 1 90 ? -0.478 2.758 -15.068 1.00 86.56 90 PRO A N 1
ATOM 719 C CA . PRO A 1 90 ? 0.961 2.658 -14.981 1.00 86.56 90 PRO A CA 1
ATOM 720 C C . PRO A 1 90 ? 1.605 3.157 -16.275 1.00 86.56 90 PRO A C 1
ATOM 722 O O . PRO A 1 90 ? 1.185 2.778 -17.374 1.00 86.56 90 PRO A O 1
ATOM 725 N N . PRO A 1 91 ? 2.627 4.017 -16.180 1.00 81.94 91 PRO A N 1
ATOM 726 C CA . PRO A 1 91 ? 3.353 4.442 -17.358 1.00 81.94 91 PRO A CA 1
ATOM 727 C C . PRO A 1 91 ? 4.102 3.247 -17.951 1.00 81.94 91 PRO A C 1
ATOM 729 O O . PRO A 1 91 ? 4.555 2.364 -17.228 1.00 81.94 91 PRO A O 1
ATOM 732 N N . GLN A 1 92 ? 4.322 3.273 -19.264 1.00 79.50 92 GLN A N 1
ATOM 733 C CA . GLN A 1 92 ? 5.301 2.405 -19.921 1.00 79.50 92 GLN A CA 1
ATOM 734 C C . GLN A 1 92 ? 6.708 2.882 -19.519 1.00 79.50 92 GLN A C 1
ATOM 736 O O . GLN A 1 92 ? 7.350 3.670 -20.221 1.00 79.50 92 GLN A O 1
ATOM 741 N N . ALA A 1 93 ? 7.135 2.534 -18.307 1.00 66.62 93 ALA A N 1
ATOM 742 C CA . ALA A 1 93 ? 8.397 2.981 -17.744 1.00 66.62 93 ALA A CA 1
ATOM 743 C C . ALA A 1 93 ? 9.550 2.175 -18.352 1.00 66.62 93 ALA A C 1
ATOM 745 O O . ALA A 1 93 ? 9.648 0.973 -18.160 1.00 66.62 93 ALA A O 1
ATOM 746 N N . GLN A 1 94 ? 10.440 2.854 -19.076 1.00 66.62 94 GLN A N 1
ATOM 747 C CA . GLN A 1 94 ? 11.663 2.248 -19.618 1.00 66.62 94 GLN A CA 1
ATOM 748 C C . GLN A 1 94 ? 12.856 2.346 -18.649 1.00 66.62 94 GLN A C 1
ATOM 750 O O . GLN A 1 94 ? 13.902 1.774 -18.917 1.00 66.62 94 GLN A O 1
ATOM 755 N N . ASN A 1 95 ? 12.729 3.120 -17.559 1.00 69.31 95 ASN A N 1
ATOM 756 C CA . ASN A 1 95 ? 13.788 3.361 -16.572 1.00 69.31 95 ASN A CA 1
ATOM 757 C C . ASN A 1 95 ? 13.244 3.940 -15.249 1.00 69.31 95 ASN A C 1
ATOM 759 O O . ASN A 1 95 ? 12.096 4.381 -15.169 1.00 69.31 95 ASN A O 1
ATOM 763 N N . ALA A 1 96 ? 14.093 4.021 -14.219 1.00 68.12 96 ALA A N 1
ATOM 764 C CA . ALA A 1 96 ? 13.775 4.556 -12.886 1.00 68.12 96 ALA A CA 1
ATOM 765 C C . ALA A 1 96 ? 13.917 6.090 -12.750 1.00 68.12 96 ALA A C 1
ATOM 767 O O . ALA A 1 96 ? 14.477 6.613 -11.784 1.00 68.12 96 ALA A O 1
ATOM 768 N N . HIS A 1 97 ? 13.394 6.847 -13.716 1.00 74.31 97 HIS A N 1
ATOM 769 C CA . HIS A 1 97 ? 13.451 8.311 -13.685 1.00 74.31 97 HIS A CA 1
ATOM 770 C C . HIS A 1 97 ? 12.678 8.907 -12.488 1.00 74.31 97 HIS A C 1
ATOM 772 O O . HIS A 1 97 ? 11.586 8.450 -12.155 1.00 74.31 97 HIS A O 1
ATOM 778 N N . ASN A 1 98 ? 13.151 10.023 -11.910 1.00 74.25 98 ASN A N 1
ATOM 779 C CA . ASN A 1 98 ? 12.508 10.706 -10.762 1.00 74.25 98 ASN A CA 1
ATOM 780 C C . ASN A 1 98 ? 11.030 11.070 -10.966 1.00 74.25 98 ASN A C 1
ATOM 782 O O . ASN A 1 98 ? 10.293 11.231 -9.997 1.00 74.25 98 ASN A O 1
ATOM 786 N N . LYS A 1 99 ? 10.581 11.170 -12.221 1.00 76.19 99 LYS A N 1
ATOM 787 C CA . LYS A 1 99 ? 9.165 11.403 -12.556 1.00 76.19 99 LYS A CA 1
ATOM 788 C C . LYS A 1 99 ? 8.255 10.267 -12.067 1.00 76.19 99 LYS A C 1
ATOM 790 O O . LYS A 1 99 ? 7.061 10.475 -11.910 1.00 76.19 99 LYS A O 1
ATOM 795 N N . TYR A 1 100 ? 8.829 9.094 -11.798 1.00 81.12 100 TYR A N 1
ATOM 796 C CA . TYR A 1 100 ? 8.149 7.905 -11.293 1.00 81.12 100 TYR A CA 1
ATOM 797 C C . TYR A 1 100 ? 8.247 7.748 -9.770 1.00 81.12 100 TYR A C 1
ATOM 799 O O . TYR A 1 100 ? 7.702 6.794 -9.225 1.00 81.12 100 TYR A O 1
ATOM 807 N N . ARG A 1 101 ? 8.878 8.691 -9.051 1.00 82.31 101 ARG A N 1
ATOM 808 C CA . ARG A 1 101 ? 8.999 8.655 -7.580 1.00 82.31 101 ARG A CA 1
ATOM 809 C C . ARG A 1 101 ? 7.647 8.490 -6.884 1.00 82.31 101 ARG A C 1
ATOM 811 O O . ARG A 1 101 ? 7.534 7.731 -5.925 1.00 82.31 101 ARG A O 1
ATOM 818 N N . ARG A 1 102 ? 6.616 9.138 -7.431 1.00 85.38 102 ARG A N 1
ATOM 819 C CA . ARG A 1 102 ? 5.238 9.052 -6.945 1.00 85.38 102 ARG A CA 1
ATOM 820 C C . ARG A 1 102 ? 4.719 7.612 -6.862 1.00 85.38 102 ARG A C 1
ATOM 822 O O . ARG A 1 102 ? 3.914 7.332 -5.981 1.00 85.38 102 ARG A O 1
ATOM 829 N N . ILE A 1 103 ? 5.185 6.703 -7.726 1.00 88.44 103 ILE A N 1
ATOM 830 C CA . ILE A 1 103 ? 4.800 5.284 -7.696 1.00 88.44 103 ILE A CA 1
ATOM 831 C C . ILE A 1 103 ? 5.237 4.660 -6.369 1.00 88.44 103 ILE A C 1
ATOM 833 O O . ILE A 1 103 ? 4.412 4.091 -5.666 1.00 88.44 103 ILE A O 1
ATOM 837 N N . GLY A 1 104 ? 6.505 4.831 -5.980 1.00 86.81 104 GLY A N 1
ATOM 838 C CA . GLY A 1 104 ? 7.017 4.319 -4.704 1.00 86.81 104 GLY A CA 1
ATOM 839 C C . GLY A 1 104 ? 6.356 4.962 -3.480 1.00 86.81 104 GLY A C 1
ATOM 840 O O . GLY A 1 104 ? 6.207 4.311 -2.451 1.00 86.81 104 GLY A O 1
ATOM 841 N N . GLU A 1 105 ? 5.917 6.217 -3.597 1.00 88.38 105 GLU A N 1
ATOM 842 C CA . GLU A 1 105 ? 5.195 6.934 -2.536 1.00 88.38 105 GLU A CA 1
ATOM 843 C C . GLU A 1 105 ? 3.725 6.492 -2.419 1.00 88.38 105 GLU A C 1
ATOM 845 O O . GLU A 1 105 ? 3.176 6.468 -1.318 1.00 88.38 105 GLU A O 1
ATOM 850 N N . SER A 1 106 ? 3.091 6.112 -3.532 1.00 93.12 106 SER A N 1
ATOM 851 C CA . SER A 1 106 ? 1.653 5.808 -3.591 1.00 93.12 106 SER A CA 1
ATOM 852 C C . SER A 1 106 ? 1.354 4.313 -3.469 1.00 93.12 106 SER A C 1
ATOM 854 O O . SER A 1 106 ? 0.363 3.943 -2.842 1.00 93.12 106 SER A O 1
ATOM 856 N N . LEU A 1 107 ? 2.216 3.435 -3.988 1.00 95.00 107 LEU A N 1
ATOM 857 C CA . LEU A 1 107 ? 2.026 1.979 -3.976 1.00 95.00 107 LEU A CA 1
ATOM 858 C C . LEU A 1 107 ? 1.768 1.389 -2.573 1.00 95.00 107 LEU A C 1
ATOM 860 O O . LEU A 1 107 ? 0.874 0.547 -2.454 1.00 95.00 107 LEU A O 1
ATOM 864 N N . PRO A 1 108 ? 2.438 1.838 -1.488 1.00 95.06 108 PRO A N 1
ATOM 865 C CA . PRO A 1 108 ? 2.149 1.342 -0.142 1.00 95.06 108 PRO A CA 1
ATOM 866 C C . PRO A 1 108 ? 0.699 1.568 0.308 1.00 95.06 108 PRO A C 1
ATOM 868 O O . PRO A 1 108 ? 0.187 0.787 1.113 1.00 95.06 108 PRO A O 1
ATOM 871 N N . SER A 1 109 ? 0.018 2.596 -0.217 1.00 96.31 109 SER A N 1
ATOM 872 C CA . SER A 1 109 ? -1.386 2.862 0.120 1.00 96.31 109 SER A CA 1
ATOM 873 C C . SER A 1 109 ? -2.317 1.736 -0.337 1.00 96.31 109 SER A C 1
ATOM 875 O O . SER A 1 109 ? -3.256 1.418 0.387 1.00 96.31 109 SER A O 1
ATOM 877 N N . LEU A 1 110 ? -2.018 1.059 -1.455 1.00 97.38 110 LEU A N 1
ATOM 878 C CA . LEU A 1 110 ? -2.801 -0.083 -1.947 1.00 97.38 110 LEU A CA 1
ATOM 879 C C . LEU A 1 110 ? -2.695 -1.281 -1.003 1.00 97.38 110 LEU A C 1
ATOM 881 O O . LEU A 1 110 ? -3.707 -1.830 -0.570 1.00 97.38 110 LEU A O 1
ATOM 885 N N . GLY A 1 111 ? -1.470 -1.650 -0.621 1.00 95.38 111 GLY A N 1
ATOM 886 C CA . GLY A 1 111 ? -1.246 -2.747 0.321 1.00 95.38 111 GLY A CA 1
ATOM 887 C C . GLY A 1 111 ? -1.882 -2.467 1.684 1.00 95.38 111 GLY A C 1
ATOM 888 O O . GLY A 1 111 ? -2.521 -3.342 2.273 1.00 95.38 111 GLY A O 1
ATOM 889 N N . LEU A 1 112 ? -1.766 -1.227 2.168 1.00 94.81 112 LEU A N 1
ATOM 890 C CA . LEU A 1 112 ? -2.385 -0.822 3.424 1.00 94.81 112 LEU A CA 1
ATOM 891 C C . LEU A 1 112 ? -3.918 -0.854 3.345 1.00 94.81 112 LEU A C 1
ATOM 893 O O . LEU A 1 112 ? -4.559 -1.413 4.235 1.00 94.81 112 LEU A O 1
ATOM 897 N N . ALA A 1 113 ? -4.503 -0.321 2.271 1.00 96.69 113 ALA A N 1
ATOM 898 C CA . ALA A 1 113 ? -5.944 -0.342 2.045 1.00 96.69 113 ALA A CA 1
ATOM 899 C C . ALA A 1 113 ? -6.492 -1.774 1.966 1.00 96.69 113 ALA A C 1
ATOM 901 O O . ALA A 1 113 ? -7.512 -2.061 2.595 1.00 96.69 113 ALA A O 1
ATOM 902 N N . TYR A 1 114 ? -5.795 -2.703 1.300 1.00 96.38 114 TYR A N 1
ATOM 903 C CA . TYR A 1 114 ? -6.163 -4.123 1.305 1.00 96.38 114 TYR A CA 1
ATOM 904 C C . TYR A 1 114 ? -6.138 -4.712 2.719 1.00 96.38 114 TYR A C 1
ATOM 906 O O . TYR A 1 114 ? -7.083 -5.378 3.138 1.00 96.38 114 TYR A O 1
ATOM 914 N N . HIS A 1 115 ? -5.087 -4.455 3.501 1.00 92.88 115 HIS A N 1
ATOM 915 C CA . HIS A 1 115 ? -5.005 -4.993 4.858 1.00 92.88 115 HIS A CA 1
ATOM 916 C C . HIS A 1 115 ? -6.120 -4.483 5.774 1.00 92.88 115 HIS A C 1
ATOM 918 O O . HIS A 1 115 ? -6.597 -5.266 6.600 1.00 92.88 115 HIS A O 1
ATOM 924 N N . LEU A 1 116 ? -6.525 -3.225 5.594 1.00 93.12 116 LEU A N 1
ATOM 925 C CA . LEU A 1 116 ? -7.576 -2.553 6.350 1.00 93.12 116 LEU A CA 1
ATOM 926 C C . LEU A 1 116 ? -8.992 -2.986 5.944 1.00 93.12 116 LEU A C 1
ATOM 928 O O . LEU A 1 116 ? -9.834 -3.179 6.811 1.00 93.12 116 LEU A O 1
ATOM 932 N N . THR A 1 117 ? -9.254 -3.143 4.646 1.00 94.19 117 THR A N 1
ATOM 933 C CA . THR A 1 117 ? -10.615 -3.362 4.113 1.00 94.19 117 THR A CA 1
ATOM 934 C C . THR A 1 117 ? -10.906 -4.801 3.708 1.00 94.19 117 THR A C 1
ATOM 936 O O . THR A 1 117 ? -12.066 -5.196 3.669 1.00 94.19 117 THR A O 1
ATOM 939 N N . LYS A 1 118 ? -9.863 -5.573 3.379 1.00 94.38 118 LYS A N 1
ATOM 940 C CA . LYS A 1 118 ? -9.948 -6.871 2.690 1.00 94.38 118 LYS A CA 1
ATOM 941 C C . LYS A 1 118 ? -10.656 -6.814 1.330 1.00 94.38 118 LYS A C 1
ATOM 943 O O . LYS A 1 118 ? -11.142 -7.835 0.862 1.00 94.38 118 LYS A O 1
ATOM 948 N N . ASP A 1 119 ? -10.704 -5.643 0.696 1.00 97.62 119 ASP A N 1
ATOM 949 C CA . ASP A 1 119 ? -11.255 -5.487 -0.651 1.00 97.62 119 ASP A CA 1
ATOM 950 C C . ASP A 1 119 ? -10.194 -5.820 -1.713 1.00 97.62 119 ASP A C 1
ATOM 952 O O . ASP A 1 119 ? -9.155 -5.157 -1.822 1.00 97.62 119 ASP A O 1
ATOM 956 N N . ASP A 1 120 ? -10.480 -6.844 -2.518 1.00 98.00 120 ASP A N 1
ATOM 957 C CA . ASP A 1 120 ? -9.605 -7.356 -3.574 1.00 98.00 120 ASP A CA 1
ATOM 958 C C . ASP A 1 120 ? -9.249 -6.317 -4.641 1.00 98.00 120 ASP A C 1
ATOM 960 O O . ASP A 1 120 ? -8.242 -6.484 -5.331 1.00 98.00 120 ASP A O 1
ATOM 964 N N . LYS A 1 121 ? -10.019 -5.229 -4.803 1.00 98.06 121 LYS A N 1
ATOM 965 C CA . LYS A 1 121 ? -9.664 -4.178 -5.773 1.00 98.06 121 LYS A CA 1
ATOM 966 C C . LYS A 1 121 ? -8.286 -3.576 -5.479 1.00 98.06 121 LYS A C 1
ATOM 968 O O . LYS A 1 121 ? -7.553 -3.252 -6.411 1.00 98.06 121 LYS A O 1
ATOM 973 N N . TYR A 1 122 ? -7.914 -3.463 -4.200 1.00 98.19 122 TYR A N 1
ATOM 974 C CA . TYR A 1 122 ? -6.614 -2.930 -3.794 1.00 98.19 122 TYR A CA 1
ATOM 975 C C . TYR A 1 122 ? -5.484 -3.927 -4.035 1.00 98.19 122 TYR A C 1
ATOM 977 O O . TYR A 1 122 ? -4.399 -3.517 -4.441 1.00 98.19 122 TYR A O 1
ATOM 985 N N . LEU A 1 123 ? -5.749 -5.224 -3.851 1.00 97.12 123 LEU A N 1
ATOM 986 C CA . LEU A 1 123 ? -4.799 -6.282 -4.191 1.00 97.12 123 LEU A CA 1
ATOM 987 C C . LEU A 1 123 ? -4.524 -6.296 -5.698 1.00 97.12 123 LEU A C 1
ATOM 989 O O . LEU A 1 123 ? -3.375 -6.160 -6.103 1.00 97.12 123 LEU A O 1
ATOM 993 N N . LYS A 1 124 ? -5.576 -6.335 -6.521 1.00 97.38 124 LYS A N 1
ATOM 994 C CA . LYS A 1 124 ? -5.459 -6.310 -7.989 1.00 97.38 124 LYS A CA 1
ATOM 995 C C . LYS A 1 124 ? -4.772 -5.046 -8.498 1.00 97.38 124 LYS A C 1
ATOM 997 O O . 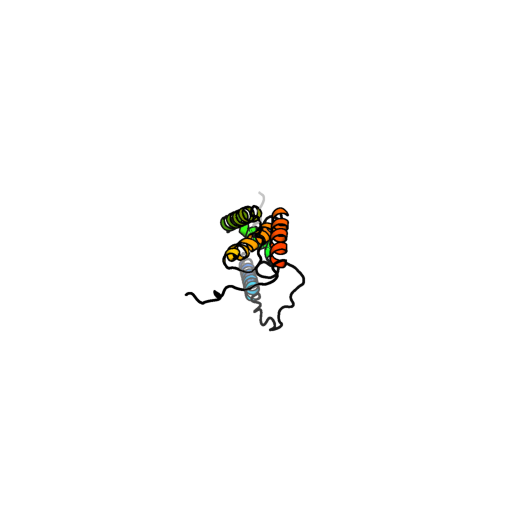LYS A 1 124 ? -3.976 -5.096 -9.429 1.00 97.38 124 LYS A O 1
ATOM 1002 N N . GLY A 1 125 ? -5.065 -3.900 -7.880 1.00 96.62 125 GLY A N 1
ATOM 1003 C CA . GLY A 1 125 ? -4.366 -2.652 -8.168 1.00 96.62 125 GLY A CA 1
ATOM 1004 C C . GLY A 1 125 ? -2.872 -2.748 -7.855 1.00 96.62 125 GLY A C 1
ATOM 1005 O O . GLY A 1 125 ? -2.052 -2.338 -8.671 1.00 96.62 125 GLY A O 1
ATOM 1006 N N . ALA A 1 126 ? -2.507 -3.309 -6.700 1.00 96.44 126 ALA A N 1
ATOM 1007 C CA . ALA A 1 126 ? -1.108 -3.496 -6.328 1.00 96.44 126 ALA A CA 1
ATOM 1008 C C . ALA A 1 126 ? -0.389 -4.455 -7.287 1.00 96.44 126 ALA A C 1
ATOM 1010 O O . ALA A 1 126 ? 0.714 -4.136 -7.719 1.00 96.44 126 ALA A O 1
ATOM 1011 N N . GLU A 1 127 ? -1.019 -5.571 -7.662 1.00 95.62 127 GLU A N 1
ATOM 1012 C CA . GLU A 1 127 ? -0.499 -6.524 -8.652 1.00 95.62 127 GLU A CA 1
ATOM 1013 C C . GLU A 1 127 ? -0.227 -5.834 -9.993 1.00 95.62 127 GLU A C 1
ATOM 1015 O O . GLU A 1 127 ? 0.912 -5.854 -10.453 1.00 95.62 127 GLU A O 1
ATOM 1020 N N . LYS A 1 128 ? -1.214 -5.104 -10.539 1.00 94.06 128 LYS A N 1
ATOM 1021 C CA . LYS A 1 128 ? -1.081 -4.314 -11.780 1.00 94.06 128 LYS A CA 1
ATOM 1022 C C . LYS A 1 128 ? 0.153 -3.407 -11.759 1.00 94.06 128 LYS A C 1
ATOM 1024 O O . LYS A 1 128 ? 0.893 -3.330 -12.735 1.00 94.06 128 LYS A O 1
ATOM 1029 N N . TRP A 1 129 ? 0.365 -2.679 -10.664 1.00 93.31 129 TRP A N 1
ATOM 1030 C CA . TRP A 1 129 ? 1.508 -1.772 -10.544 1.00 93.31 129 TRP A CA 1
ATOM 1031 C C . TRP A 1 129 ? 2.833 -2.516 -10.349 1.00 93.31 129 TRP A C 1
ATOM 1033 O O . TRP A 1 129 ? 3.841 -2.103 -10.915 1.00 93.31 129 TRP A O 1
ATOM 1043 N N . ILE A 1 130 ? 2.853 -3.594 -9.562 1.00 92.69 130 ILE A N 1
ATOM 1044 C CA . ILE A 1 130 ? 4.062 -4.386 -9.303 1.00 92.69 130 ILE A CA 1
ATOM 1045 C C . ILE A 1 130 ? 4.540 -5.082 -10.577 1.00 92.69 130 ILE A C 1
ATOM 1047 O O . ILE A 1 130 ? 5.734 -5.037 -10.847 1.00 92.69 130 ILE A O 1
ATOM 1051 N N . GLU A 1 131 ? 3.642 -5.668 -11.369 1.00 90.88 131 GLU A N 1
ATOM 1052 C CA . GLU A 1 131 ? 3.980 -6.288 -12.659 1.00 90.88 131 GLU A CA 1
ATOM 1053 C C . GLU A 1 131 ? 4.724 -5.300 -13.562 1.00 90.88 131 GLU A C 1
ATOM 1055 O O . GLU A 1 131 ? 5.837 -5.573 -14.000 1.00 90.88 131 GLU A O 1
ATOM 1060 N N . VAL A 1 132 ? 4.188 -4.086 -13.714 1.00 87.56 132 VAL A N 1
ATOM 1061 C CA . VAL A 1 132 ? 4.824 -3.034 -14.520 1.00 87.56 132 VAL A CA 1
ATOM 1062 C C . VAL A 1 132 ? 6.189 -2.622 -13.967 1.00 87.56 132 VAL A C 1
ATOM 1064 O O . VAL A 1 132 ? 7.094 -2.312 -14.735 1.00 87.56 132 VAL A O 1
ATOM 1067 N N . LEU A 1 133 ? 6.367 -2.608 -12.643 1.00 87.00 133 LEU A N 1
ATOM 1068 C CA . LEU A 1 133 ? 7.661 -2.301 -12.027 1.00 87.00 133 LEU A CA 1
ATOM 1069 C C . LEU A 1 133 ? 8.694 -3.419 -12.215 1.00 87.00 133 LEU A C 1
ATOM 1071 O O . LEU A 1 133 ? 9.889 -3.126 -12.281 1.00 87.00 133 LEU A O 1
ATOM 1075 N N . LEU A 1 134 ? 8.251 -4.676 -12.270 1.00 87.44 134 LEU A N 1
ATOM 1076 C CA . LEU A 1 134 ? 9.105 -5.836 -12.524 1.00 87.44 134 LEU A CA 1
ATOM 1077 C C . LEU A 1 134 ? 9.530 -5.930 -13.995 1.00 87.44 134 LEU A C 1
ATOM 1079 O O . LEU A 1 134 ? 10.612 -6.442 -14.268 1.00 87.44 134 LEU A O 1
ATOM 1083 N N . ASP A 1 135 ? 8.728 -5.385 -14.910 1.00 86.56 135 ASP A N 1
ATOM 1084 C CA . ASP A 1 135 ? 9.043 -5.304 -16.341 1.00 86.56 135 ASP A CA 1
ATOM 1085 C C . ASP A 1 135 ? 10.100 -4.232 -16.678 1.00 86.56 135 ASP A C 1
ATOM 1087 O O . ASP A 1 135 ? 10.627 -4.200 -17.792 1.00 86.56 135 ASP A O 1
ATOM 1091 N N . VAL A 1 136 ? 10.440 -3.344 -15.735 1.00 83.25 136 VAL A N 1
ATOM 1092 C CA . VAL A 1 136 ? 11.489 -2.334 -15.937 1.00 83.25 136 VAL A CA 1
ATOM 1093 C C . VAL A 1 136 ? 12.863 -3.011 -15.952 1.00 83.25 136 VAL A C 1
ATOM 1095 O O . VAL A 1 136 ? 13.364 -3.440 -14.914 1.00 83.25 136 VAL A O 1
ATOM 1098 N N . GLU A 1 137 ? 13.504 -3.042 -17.125 1.00 82.75 137 GLU A N 1
ATOM 1099 C CA . GLU A 1 137 ? 14.796 -3.713 -17.345 1.00 82.75 137 GLU A CA 1
ATOM 1100 C C . GLU A 1 137 ? 15.918 -3.165 -16.449 1.00 82.75 137 GLU A C 1
ATOM 1102 O O . GLU A 1 137 ? 16.717 -3.930 -15.903 1.00 82.75 137 GLU A O 1
ATOM 1107 N N . THR A 1 138 ? 15.977 -1.842 -16.263 1.00 78.50 138 THR A N 1
ATOM 1108 C CA . THR A 1 138 ? 17.009 -1.199 -15.445 1.00 78.50 138 THR A CA 1
ATOM 1109 C C . THR A 1 138 ? 16.453 -0.137 -14.504 1.00 78.50 138 THR A C 1
ATOM 1111 O O . THR A 1 138 ? 15.717 0.786 -14.868 1.00 78.50 138 THR A O 1
ATOM 1114 N N . TRP A 1 139 ? 16.904 -0.217 -13.253 1.00 75.94 139 TRP A N 1
ATOM 1115 C CA . TRP A 1 139 ? 16.702 0.828 -12.260 1.00 75.94 139 TRP A CA 1
ATOM 1116 C C . TRP A 1 139 ? 17.900 1.772 -12.255 1.00 75.94 139 TRP A C 1
ATOM 1118 O O . TRP A 1 139 ? 18.719 1.776 -11.337 1.00 75.94 139 TRP A O 1
ATOM 1128 N N . GLU A 1 140 ? 18.011 2.580 -13.307 1.00 68.19 140 GLU A N 1
ATOM 1129 C CA . GLU A 1 140 ? 18.953 3.698 -13.351 1.00 68.19 140 GLU A CA 1
ATOM 1130 C C . GLU A 1 140 ? 18.468 4.779 -12.384 1.00 68.19 140 GLU A C 1
ATOM 1132 O O . GLU A 1 140 ? 17.708 5.682 -12.739 1.00 68.19 140 GLU A O 1
ATOM 1137 N N . GLY A 1 141 ? 18.831 4.619 -11.110 1.00 60.22 141 GLY A N 1
ATOM 1138 C CA . GLY A 1 141 ? 18.539 5.601 -10.081 1.00 60.22 141 GLY A CA 1
ATOM 1139 C C . GLY A 1 141 ? 19.007 6.974 -10.545 1.00 60.22 141 GLY A C 1
ATOM 1140 O O . GLY A 1 141 ? 20.100 7.120 -11.094 1.00 60.22 141 GLY A O 1
ATOM 1141 N N . SER A 1 142 ? 18.178 7.994 -10.340 1.00 52.62 142 SER A N 1
ATOM 1142 C CA . SER A 1 142 ? 18.633 9.350 -10.607 1.00 52.62 142 SER A CA 1
ATOM 1143 C C . SER A 1 142 ? 19.892 9.637 -9.789 1.00 52.62 142 SER A C 1
ATOM 1145 O O . SER A 1 142 ? 20.033 9.185 -8.649 1.00 52.62 142 SER A O 1
ATOM 1147 N N . SER A 1 143 ? 20.768 10.481 -10.322 1.00 51.59 143 SER A N 1
ATOM 1148 C CA . SER A 1 143 ? 21.911 11.066 -9.611 1.00 51.59 143 SER A CA 1
ATOM 1149 C C . SER A 1 143 ? 21.529 11.839 -8.327 1.00 51.59 143 SER A C 1
ATOM 1151 O O . SER A 1 143 ? 22.387 12.462 -7.706 1.00 51.59 143 SER A O 1
ATOM 1153 N N . ASN A 1 144 ? 20.262 11.791 -7.891 1.00 50.28 144 ASN A N 1
ATOM 1154 C CA . ASN A 1 144 ? 19.709 12.495 -6.740 1.00 50.28 144 ASN A CA 1
ATOM 1155 C C . ASN A 1 144 ? 19.558 11.611 -5.491 1.00 50.28 144 ASN A C 1
ATOM 1157 O O . ASN A 1 144 ? 18.750 11.926 -4.620 1.00 50.28 144 ASN A O 1
ATOM 1161 N N . LEU A 1 145 ? 20.418 10.606 -5.306 1.00 51.19 145 LEU A N 1
ATOM 1162 C CA . LEU A 1 145 ? 20.729 10.072 -3.967 1.00 51.19 145 LEU A CA 1
ATOM 1163 C C . LEU A 1 145 ? 21.520 11.079 -3.087 1.00 51.19 145 LEU A C 1
ATOM 1165 O O . LEU A 1 145 ? 22.212 10.676 -2.159 1.00 51.19 145 LEU A O 1
ATOM 1169 N N . GLY A 1 146 ? 21.413 12.393 -3.346 1.00 40.84 146 GLY A N 1
ATOM 1170 C CA . GLY A 1 146 ? 21.980 13.441 -2.487 1.00 40.84 146 GLY A CA 1
ATOM 1171 C C . GLY A 1 146 ? 22.905 14.468 -3.146 1.00 40.84 146 GLY A C 1
ATOM 1172 O O . GLY A 1 146 ? 23.788 14.983 -2.466 1.00 40.84 146 GLY A O 1
ATOM 1173 N N . ARG A 1 147 ? 22.737 14.817 -4.428 1.00 38.88 147 ARG A N 1
ATOM 1174 C CA . ARG A 1 147 ? 23.338 16.050 -4.966 1.00 38.88 147 ARG A CA 1
ATOM 1175 C C . ARG A 1 147 ? 22.267 16.928 -5.594 1.00 38.88 147 ARG A C 1
ATOM 1177 O O . ARG A 1 147 ? 21.925 16.773 -6.758 1.00 38.88 147 ARG A O 1
ATOM 1184 N N . SER A 1 148 ? 21.738 17.848 -4.789 1.00 30.67 148 SER A N 1
ATOM 1185 C CA . SER A 1 148 ? 21.216 19.107 -5.315 1.00 30.67 148 SER A CA 1
ATOM 1186 C C . SER A 1 148 ? 22.323 19.749 -6.151 1.00 30.67 148 SER A C 1
ATOM 1188 O O . SER A 1 148 ? 23.409 20.000 -5.623 1.00 30.67 148 SER A O 1
ATOM 1190 N N . SER A 1 149 ? 22.081 19.964 -7.438 1.00 42.91 149 SER A N 1
ATOM 1191 C CA . SER A 1 149 ? 22.754 21.047 -8.158 1.00 42.91 149 SER A CA 1
ATOM 1192 C C . SER A 1 149 ? 22.196 22.378 -7.682 1.00 42.91 149 SER A C 1
ATOM 1194 O O . SER A 1 149 ? 20.946 22.447 -7.607 1.00 42.91 149 SER A O 1
#

Sequence (149 aa):
MKSFHKTNIRPMKIGLIQIILTVAMVATMACSQEVSENKNDSIPLINDKFPRLIITSQNINDFVKNAETTHKHLYELTIRLADDFIREEPPQAQNAHNKYRRIGESLPSLGLAYHLTKDDKYLKGAEKWIEVLLDVETWEGSSNLGRSS